Protein AF-A0A846A085-F1 (afdb_monomer)

Solvent-accessible surface area (backbone atoms only — not comparable to full-atom values): 4466 Å² total; per-residue (Å²): 109,70,71,58,54,54,54,56,60,70,68,60,83,69,94,75,64,62,45,78,77,45,79,43,70,63,91,47,96,84,52,85,68,70,44,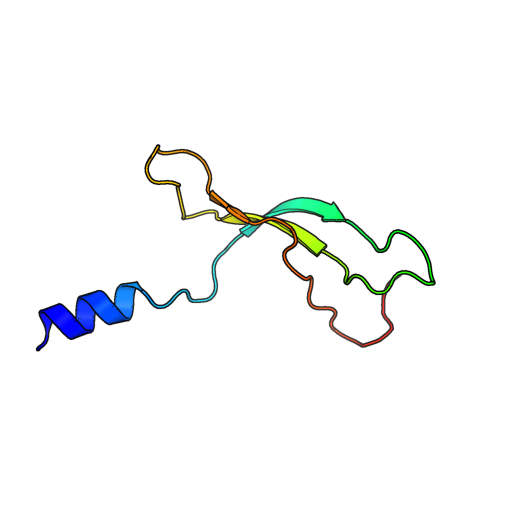23,27,28,32,33,36,73,89,44,58,41,100,86,69,44,81,33,68,47,70,75,41,74,61,87,66,98,48,94,86,77,74,134

Radius of gyration: 16.59 Å; Cα contacts (8 Å, |Δi|>4): 79; chains: 1; bounding box: 40×32×46 Å

Structure (mmCIF, N/CA/C/O backbone):
data_AF-A0A846A085-F1
#
_entry.id   AF-A0A846A085-F1
#
loop_
_atom_site.group_PDB
_atom_site.id
_atom_site.type_symbol
_atom_site.label_atom_id
_atom_site.label_alt_id
_atom_site.label_comp_id
_atom_site.label_asym_id
_atom_site.label_entity_id
_atom_site.label_seq_id
_atom_site.pdbx_PDB_ins_code
_atom_site.Cartn_x
_atom_site.Cartn_y
_atom_site.Cartn_z
_atom_site.occupancy
_atom_site.B_iso_or_equiv
_atom_site.auth_seq_id
_atom_site.auth_comp_id
_atom_site.auth_asym_id
_atom_site.auth_atom_id
_atom_site.pdbx_PDB_model_num
ATOM 1 N N . MET A 1 1 ? -18.787 -6.776 29.061 1.00 79.50 1 MET A N 1
ATOM 2 C CA . MET A 1 1 ? -18.260 -7.638 27.978 1.00 79.50 1 MET A CA 1
ATOM 3 C C . MET A 1 1 ? -18.658 -7.159 26.579 1.00 79.50 1 MET A C 1
ATOM 5 O O . ME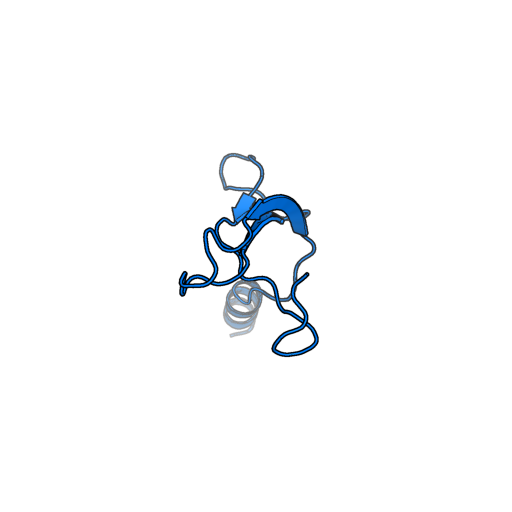T A 1 1 ? -17.760 -6.821 25.824 1.00 79.50 1 MET A O 1
ATOM 9 N N . GLN A 1 2 ? -19.949 -7.028 26.234 1.00 89.44 2 GLN A N 1
ATOM 10 C CA . GLN A 1 2 ? -20.393 -6.657 24.869 1.00 89.44 2 GLN A CA 1
ATOM 11 C C . GLN A 1 2 ? -19.766 -5.361 24.309 1.00 89.44 2 GLN A C 1
ATOM 13 O O . GLN A 1 2 ? -19.294 -5.348 23.177 1.00 89.44 2 GLN A O 1
ATOM 18 N N . LYS A 1 3 ? -19.697 -4.285 25.110 1.00 91.12 3 LYS A N 1
ATOM 19 C CA . LYS A 1 3 ? -19.095 -3.005 24.683 1.00 91.12 3 LYS A CA 1
ATOM 20 C C . LYS A 1 3 ? -17.595 -3.111 24.378 1.00 91.12 3 LYS A C 1
ATOM 22 O O . LYS A 1 3 ? -17.129 -2.493 23.430 1.00 91.12 3 LYS A O 1
ATOM 27 N N . VAL A 1 4 ? -16.863 -3.912 25.154 1.00 90.50 4 VAL A N 1
ATOM 28 C CA . VAL A 1 4 ? -15.423 -4.146 24.949 1.00 90.50 4 VAL A CA 1
ATOM 29 C C . VAL A 1 4 ? -15.210 -4.955 23.672 1.00 90.50 4 VAL A C 1
ATOM 31 O O . VAL A 1 4 ? -14.448 -4.537 22.811 1.00 90.50 4 VAL A O 1
ATOM 34 N N . ALA A 1 5 ? -15.972 -6.037 23.481 1.00 88.69 5 ALA A N 1
ATOM 35 C CA . ALA A 1 5 ? -15.912 -6.839 22.257 1.00 88.69 5 ALA A CA 1
ATOM 36 C C . ALA A 1 5 ? -16.201 -6.004 20.994 1.00 88.69 5 ALA A C 1
ATOM 38 O O . ALA A 1 5 ? -15.506 -6.133 19.990 1.00 88.69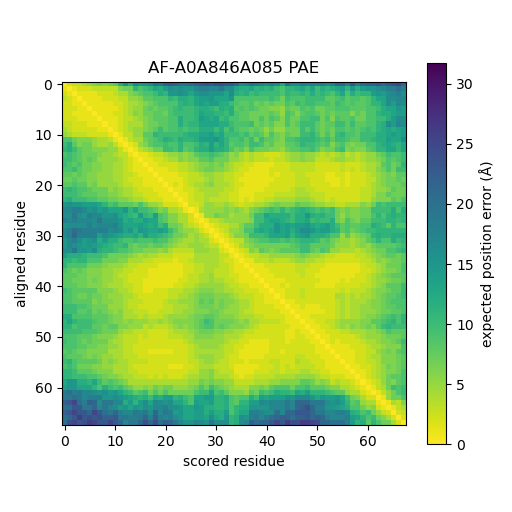 5 ALA A O 1
ATOM 39 N N . GLN A 1 6 ? -17.178 -5.094 21.054 1.00 88.00 6 GLN A N 1
ATOM 40 C CA . GLN A 1 6 ? -17.495 -4.199 19.939 1.00 88.00 6 GLN A CA 1
ATOM 41 C C . GLN A 1 6 ? -16.376 -3.185 19.650 1.00 88.00 6 GLN A C 1
ATOM 43 O O . GLN A 1 6 ? -16.135 -2.856 18.489 1.00 88.00 6 GLN A O 1
ATOM 48 N N . GLN A 1 7 ? -15.695 -2.679 20.681 1.00 87.50 7 GLN A N 1
ATOM 49 C CA . GLN A 1 7 ? -14.549 -1.785 20.505 1.00 87.50 7 GLN A CA 1
ATO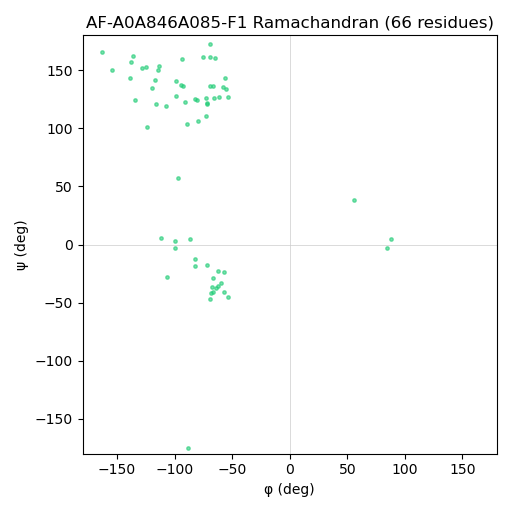M 50 C C . GLN A 1 7 ? -13.349 -2.514 19.899 1.00 87.50 7 GLN A C 1
ATOM 52 O O . GLN A 1 7 ? -12.731 -1.974 18.986 1.00 87.50 7 GLN A O 1
ATOM 57 N N . GLU A 1 8 ? -13.054 -3.737 20.340 1.00 86.81 8 GLU A N 1
ATOM 58 C CA . GLU A 1 8 ? -11.963 -4.535 19.770 1.00 86.81 8 GLU A CA 1
ATOM 59 C C . GLU A 1 8 ? -12.243 -4.935 18.316 1.00 86.81 8 GLU A C 1
ATOM 61 O O . GLU A 1 8 ? -11.372 -4.790 17.462 1.00 86.81 8 GLU A O 1
ATOM 66 N N . ALA A 1 9 ? -13.481 -5.322 17.986 1.00 84.50 9 ALA A N 1
ATOM 67 C CA . ALA A 1 9 ? -13.866 -5.638 16.609 1.00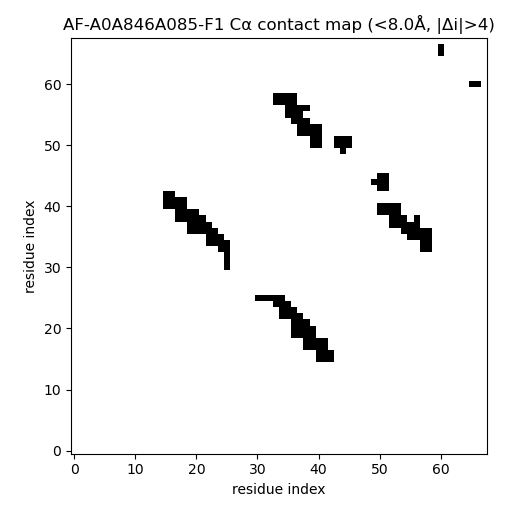 84.50 9 ALA A CA 1
ATOM 68 C C . ALA A 1 9 ? -13.668 -4.453 15.642 1.00 84.50 9 ALA A C 1
ATOM 70 O O . ALA A 1 9 ? -13.308 -4.652 14.487 1.00 84.50 9 ALA A O 1
ATOM 71 N N . ARG A 1 10 ? -13.842 -3.208 16.111 1.00 81.69 10 ARG A N 1
ATOM 72 C CA . ARG A 1 10 ? -13.604 -1.995 15.303 1.00 81.69 10 ARG A CA 1
ATOM 73 C C . ARG A 1 10 ? -12.124 -1.712 15.031 1.00 81.69 10 ARG A C 1
ATOM 75 O O . ARG A 1 10 ? -11.830 -0.927 14.134 1.00 81.69 10 ARG A O 1
ATOM 82 N N . LYS A 1 11 ? -11.203 -2.305 15.797 1.00 81.62 11 LYS A N 1
ATOM 83 C CA . LYS A 1 11 ? -9.754 -2.165 15.578 1.00 81.62 11 LYS A CA 1
ATOM 84 C C . LYS A 1 11 ? -9.230 -3.115 14.502 1.00 81.62 11 LYS A C 1
ATOM 86 O O . LYS A 1 11 ? -8.093 -2.955 14.067 1.00 81.62 11 LYS A O 1
ATOM 91 N N . VAL A 1 12 ? -10.030 -4.094 14.077 1.00 80.94 12 VAL A N 1
ATOM 92 C CA . VAL A 1 12 ? -9.654 -5.006 12.998 1.00 80.94 12 VAL A CA 1
ATOM 93 C C . VAL A 1 12 ? -9.713 -4.242 11.679 1.00 80.94 12 VAL A C 1
ATOM 95 O O . VAL A 1 12 ? -10.782 -3.871 11.200 1.00 80.94 12 VAL A O 1
ATOM 98 N N . TYR A 1 13 ? -8.545 -3.993 11.094 1.00 76.75 13 TYR A N 1
ATOM 99 C CA . TYR A 1 13 ? -8.438 -3.453 9.745 1.00 76.75 13 TYR A CA 1
ATOM 100 C C . TYR A 1 13 ? -8.634 -4.600 8.756 1.00 76.75 13 TYR A C 1
ATOM 102 O O . TYR A 1 13 ? -7.774 -5.468 8.618 1.00 76.75 13 TYR A O 1
ATOM 110 N N . THR A 1 14 ? -9.798 -4.632 8.115 1.00 82.94 14 THR A N 1
ATOM 111 C CA . THR A 1 14 ? -10.112 -5.600 7.061 1.00 82.94 14 THR A CA 1
ATOM 112 C C . THR A 1 14 ? -9.674 -5.070 5.697 1.00 82.94 14 THR A C 1
ATOM 114 O O . THR A 1 14 ? -9.078 -3.999 5.585 1.00 82.94 14 THR A O 1
ATOM 117 N N . THR A 1 15 ? -9.994 -5.812 4.638 1.00 88.75 15 THR A N 1
ATOM 118 C CA . THR A 1 15 ? -9.834 -5.344 3.261 1.00 88.75 15 THR A CA 1
ATOM 119 C C . THR A 1 15 ? -10.568 -4.021 3.054 1.00 88.75 15 THR A C 1
ATOM 121 O O . THR A 1 15 ? -11.729 -3.878 3.441 1.00 88.75 15 THR A O 1
ATOM 124 N N . GLU A 1 16 ? -9.892 -3.066 2.422 1.00 88.62 16 GLU A N 1
ATOM 125 C CA . GLU A 1 16 ? -10.411 -1.728 2.159 1.00 88.62 16 GLU A CA 1
ATOM 126 C C . GLU A 1 16 ? -10.259 -1.382 0.673 1.00 88.62 16 GLU A C 1
ATOM 128 O O . GLU A 1 16 ? -9.340 -1.849 -0.001 1.00 88.62 16 GLU A O 1
ATOM 133 N N . LEU A 1 17 ? -11.150 -0.529 0.162 1.00 93.38 17 LEU A N 1
ATOM 134 C CA . LEU A 1 17 ? -11.014 0.032 -1.176 1.00 93.38 17 LEU A CA 1
ATOM 135 C C . LEU A 1 17 ? -10.030 1.200 -1.159 1.00 93.38 17 LEU A C 1
ATOM 137 O O . LEU A 1 17 ? -10.213 2.188 -0.442 1.00 93.38 17 LEU A O 1
ATOM 141 N N . GLY A 1 18 ? -9.016 1.085 -2.004 1.00 93.75 18 GLY A N 1
ATOM 142 C CA . GLY A 1 18 ? -7.996 2.095 -2.209 1.00 93.75 18 GLY A CA 1
ATOM 143 C C . GLY A 1 18 ? -8.041 2.690 -3.612 1.00 93.75 18 GLY A C 1
ATOM 144 O O . GLY A 1 18 ? -8.420 2.019 -4.569 1.00 93.75 18 GLY A O 1
ATOM 145 N N . ILE A 1 19 ? -7.637 3.950 -3.734 1.00 96.50 19 ILE A N 1
ATOM 146 C CA . ILE A 1 19 ? -7.360 4.616 -5.007 1.00 96.50 19 ILE A CA 1
ATOM 147 C C . ILE A 1 19 ? -5.845 4.757 -5.110 1.00 96.50 19 ILE A C 1
ATOM 149 O O . ILE A 1 19 ? -5.234 5.401 -4.258 1.00 96.50 19 ILE A O 1
ATOM 153 N N . VAL A 1 20 ? -5.245 4.151 -6.133 1.00 96.12 20 VAL A N 1
ATOM 154 C CA . VAL A 1 20 ? -3.804 4.270 -6.388 1.00 96.12 20 VAL A CA 1
ATOM 155 C C . VAL A 1 20 ? -3.482 5.716 -6.761 1.00 96.12 20 VAL A C 1
ATOM 157 O O . VAL A 1 20 ? -4.103 6.276 -7.662 1.00 96.12 20 VAL A O 1
ATOM 160 N N . THR A 1 21 ? -2.530 6.322 -6.056 1.00 97.12 21 THR A N 1
ATOM 161 C CA . THR A 1 21 ? -2.090 7.710 -6.278 1.00 97.12 21 THR A CA 1
ATOM 162 C C . THR A 1 21 ? -0.725 7.787 -6.954 1.00 97.12 21 THR A C 1
ATOM 164 O O . THR A 1 21 ? -0.463 8.741 -7.681 1.00 97.12 21 THR A O 1
ATOM 167 N N . ALA A 1 22 ? 0.130 6.781 -6.758 1.00 95.50 22 ALA A N 1
ATOM 168 C CA . ALA A 1 22 ? 1.421 6.654 -7.427 1.00 95.50 22 ALA A CA 1
ATOM 169 C C . ALA A 1 22 ? 1.851 5.184 -7.503 1.00 95.50 22 ALA A C 1
ATOM 171 O O . ALA A 1 22 ? 1.525 4.400 -6.610 1.00 95.50 22 ALA A O 1
ATOM 172 N N . VAL A 1 23 ? 2.608 4.822 -8.539 1.00 91.62 23 VAL A N 1
ATOM 173 C CA . VAL A 1 23 ? 3.187 3.484 -8.733 1.00 91.62 23 VAL A CA 1
ATOM 174 C C . VAL A 1 23 ? 4.703 3.617 -8.786 1.00 91.62 23 VAL A C 1
ATOM 176 O O . VAL A 1 23 ? 5.221 4.499 -9.467 1.00 91.62 23 VAL A O 1
ATOM 179 N N . PHE A 1 24 ? 5.400 2.740 -8.072 1.00 88.56 24 PHE A N 1
ATOM 180 C CA . PHE A 1 24 ? 6.853 2.698 -7.998 1.00 88.56 24 PHE A CA 1
ATOM 181 C C . PHE A 1 24 ? 7.315 1.293 -8.408 1.00 88.56 24 PHE A C 1
ATOM 183 O O . PHE A 1 24 ? 7.180 0.354 -7.613 1.00 88.56 24 PHE A O 1
ATOM 190 N N . PRO A 1 25 ? 7.793 1.120 -9.652 1.00 83.50 25 PRO A N 1
ATOM 191 C CA . PRO A 1 25 ? 8.415 -0.129 -10.073 1.00 83.50 25 PRO A CA 1
ATOM 192 C C . PRO A 1 25 ? 9.768 -0.323 -9.372 1.00 83.50 25 PRO A C 1
ATOM 194 O O . PRO A 1 25 ? 10.258 0.595 -8.707 1.00 83.50 25 PRO A O 1
ATOM 197 N N . HIS A 1 26 ? 10.389 -1.493 -9.549 1.00 79.00 26 HIS A N 1
ATOM 198 C CA . HIS A 1 26 ? 11.794 -1.658 -9.172 1.00 79.00 26 HIS A CA 1
ATOM 199 C C . HIS A 1 26 ? 12.653 -0.623 -9.888 1.00 79.00 26 HIS A C 1
ATOM 201 O O . HIS A 1 26 ? 12.417 -0.276 -11.048 1.00 79.00 26 HIS A O 1
ATOM 207 N N . THR A 1 27 ? 13.670 -0.139 -9.187 1.00 79.69 27 THR A N 1
ATOM 208 C CA . THR A 1 27 ? 14.560 0.891 -9.727 1.00 79.69 27 THR A CA 1
ATOM 209 C C . THR A 1 27 ? 15.653 0.312 -10.626 1.00 79.69 27 THR A C 1
ATOM 211 O O . THR A 1 27 ? 16.234 1.040 -11.429 1.00 79.69 27 THR A O 1
ATOM 214 N N . SER A 1 28 ? 15.926 -0.993 -10.520 1.00 79.94 28 SER A N 1
ATOM 215 C CA . SER A 1 28 ? 16.867 -1.736 -11.365 1.00 79.94 28 SER A CA 1
ATOM 216 C C . SER A 1 28 ? 16.633 -3.249 -11.261 1.00 79.94 28 SER A C 1
ATOM 218 O O . SER A 1 28 ? 15.979 -3.707 -10.329 1.00 79.94 28 SER A O 1
ATOM 220 N N . GLU A 1 29 ? 17.198 -4.039 -12.179 1.00 74.75 29 GLU A N 1
ATOM 221 C CA . GLU A 1 29 ? 17.090 -5.514 -12.169 1.00 74.75 29 GLU A CA 1
ATOM 222 C C . GLU A 1 29 ? 17.717 -6.178 -10.930 1.00 74.75 29 GLU A C 1
ATOM 224 O O . GLU A 1 29 ? 17.363 -7.299 -10.575 1.00 74.75 29 GLU A O 1
ATOM 229 N N . SER A 1 30 ? 18.661 -5.500 -10.271 1.00 78.88 30 SER A N 1
ATOM 230 C CA . SER A 1 30 ? 19.343 -5.979 -9.063 1.00 78.88 30 SER A CA 1
ATOM 231 C C . SER A 1 30 ? 18.783 -5.379 -7.769 1.00 78.88 30 SER A C 1
ATOM 233 O O . SER A 1 30 ? 19.296 -5.668 -6.683 1.00 78.88 30 SER A O 1
ATOM 235 N N . ASP A 1 31 ? 17.734 -4.560 -7.877 1.00 77.44 31 ASP A N 1
ATOM 236 C CA . ASP A 1 31 ? 17.004 -4.018 -6.739 1.00 77.44 31 ASP A CA 1
ATOM 237 C C . ASP A 1 31 ? 16.229 -5.136 -6.024 1.00 77.44 31 ASP A C 1
ATOM 239 O O . ASP A 1 31 ? 15.611 -5.998 -6.648 1.00 77.44 31 ASP A O 1
ATOM 243 N N . LYS A 1 32 ? 16.290 -5.129 -4.692 1.00 76.75 32 LYS A N 1
ATOM 244 C CA . LYS A 1 32 ? 15.626 -6.113 -3.825 1.00 76.75 32 LYS A CA 1
ATOM 245 C C . LYS A 1 32 ? 14.318 -5.596 -3.232 1.00 76.75 32 LYS A C 1
ATOM 247 O O . LYS A 1 32 ? 13.662 -6.342 -2.502 1.00 76.75 32 LYS A O 1
ATOM 252 N N . ASP A 1 33 ? 13.960 -4.341 -3.488 1.00 79.19 33 ASP A N 1
ATOM 253 C CA . ASP A 1 33 ? 12.661 -3.795 -3.101 1.00 79.19 33 ASP A CA 1
ATOM 254 C C . ASP A 1 33 ? 11.541 -4.514 -3.853 1.00 79.19 33 ASP A C 1
ATOM 256 O O . ASP A 1 33 ? 11.812 -5.134 -4.862 1.00 79.19 33 ASP A O 1
ATOM 260 N N . ASN A 1 34 ? 10.291 -4.471 -3.388 1.00 76.31 34 ASN A N 1
ATOM 261 C CA . ASN A 1 34 ? 9.141 -5.000 -4.138 1.00 76.31 34 ASN A CA 1
ATOM 262 C C . ASN A 1 34 ? 8.477 -3.888 -4.966 1.00 76.31 34 ASN A C 1
ATOM 264 O O . ASN A 1 34 ? 8.558 -2.714 -4.596 1.00 76.31 34 ASN A O 1
ATOM 268 N N . TYR A 1 35 ? 7.705 -4.254 -5.999 1.00 84.31 35 TYR A N 1
ATOM 269 C CA . TYR A 1 35 ? 6.741 -3.324 -6.603 1.00 84.31 35 TYR A CA 1
ATOM 270 C C . TYR A 1 35 ? 5.826 -2.759 -5.522 1.00 84.31 35 TYR A C 1
ATOM 272 O O . TYR A 1 35 ? 5.193 -3.499 -4.760 1.00 84.31 35 TYR A O 1
ATOM 280 N N . GLN A 1 36 ? 5.738 -1.436 -5.476 1.00 90.88 36 GLN A N 1
ATOM 281 C CA . GLN A 1 36 ? 4.979 -0.750 -4.447 1.00 90.88 36 GLN A CA 1
ATOM 282 C C . GLN A 1 36 ? 4.180 0.409 -5.027 1.00 90.88 36 GLN A C 1
ATOM 284 O O . GLN A 1 36 ? 4.502 0.969 -6.074 1.00 90.88 36 GLN A O 1
ATOM 289 N N . CYS A 1 37 ? 3.121 0.796 -4.333 1.00 93.69 37 CYS A N 1
ATOM 290 C CA . CYS A 1 37 ? 2.308 1.941 -4.700 1.00 93.69 37 CYS A CA 1
ATOM 291 C C . CYS A 1 37 ? 1.966 2.801 -3.482 1.00 93.69 37 CYS A C 1
ATOM 293 O O . CYS A 1 37 ? 2.090 2.386 -2.325 1.00 93.69 37 CYS A O 1
ATOM 295 N N . SER A 1 38 ? 1.554 4.032 -3.757 1.00 96.81 38 SER A N 1
ATOM 296 C CA . SER A 1 38 ? 0.817 4.842 -2.794 1.00 96.81 38 SER A CA 1
ATOM 297 C C . SER A 1 38 ? -0.672 4.668 -3.052 1.00 96.81 38 SER A C 1
ATOM 299 O O . SER A 1 38 ? -1.117 4.637 -4.203 1.00 96.81 38 SER A O 1
ATOM 301 N N . VAL A 1 39 ? -1.442 4.531 -1.976 1.00 96.75 39 VAL A N 1
ATOM 302 C CA . VAL A 1 39 ? -2.879 4.279 -2.037 1.00 96.75 39 VAL A CA 1
ATOM 303 C C . VAL A 1 39 ? -3.596 5.185 -1.055 1.00 96.75 39 VAL A C 1
ATOM 305 O O . VAL A 1 39 ? -3.355 5.140 0.151 1.00 96.75 39 VAL A O 1
ATOM 308 N N . LYS A 1 40 ? -4.549 5.960 -1.562 1.00 96.94 40 LYS A N 1
ATOM 309 C CA . LYS A 1 40 ? -5.523 6.662 -0.737 1.00 96.94 40 LYS A CA 1
ATOM 310 C C . LYS A 1 40 ? -6.663 5.724 -0.356 1.00 96.94 40 LYS A C 1
ATOM 312 O O . LYS A 1 40 ? -7.334 5.188 -1.236 1.00 96.94 40 LYS A O 1
ATOM 317 N N . LEU A 1 41 ? -6.945 5.585 0.936 1.00 94.69 41 LEU A N 1
ATOM 318 C CA . LEU A 1 41 ? -8.102 4.826 1.408 1.00 94.69 41 LEU A CA 1
ATOM 319 C C . LEU A 1 41 ? -9.393 5.598 1.117 1.00 94.69 41 LEU A C 1
ATOM 321 O O . LEU A 1 41 ? -9.574 6.721 1.584 1.00 94.69 41 LEU A O 1
ATOM 325 N N . LYS A 1 42 ? -10.311 4.992 0.358 1.00 92.62 42 LYS A N 1
ATOM 326 C CA . LYS A 1 42 ? -11.532 5.666 -0.113 1.00 92.62 42 LYS A CA 1
ATOM 327 C C . LYS A 1 42 ? -12.444 6.105 1.036 1.00 92.62 42 LYS A C 1
ATOM 329 O O . LYS A 1 42 ? -13.064 7.161 0.955 1.00 92.62 42 LYS A O 1
ATOM 334 N N . ASN A 1 43 ? -12.505 5.299 2.094 1.00 90.75 43 ASN A N 1
ATOM 335 C CA . ASN A 1 43 ? -13.458 5.468 3.191 1.00 90.75 43 ASN A CA 1
ATOM 336 C C . ASN A 1 43 ? -12.792 5.873 4.513 1.00 90.75 43 ASN A C 1
ATOM 338 O O . ASN A 1 43 ? -13.476 5.949 5.534 1.00 90.75 43 ASN A O 1
ATOM 342 N N . LYS A 1 44 ? -11.477 6.144 4.516 1.00 89.19 44 LYS A N 1
ATOM 343 C CA . LYS A 1 44 ? -10.760 6.572 5.723 1.00 89.19 44 LYS A CA 1
ATOM 344 C C . LYS A 1 44 ? -10.191 7.969 5.573 1.00 89.19 44 LYS A C 1
ATOM 346 O O . LYS A 1 44 ? -9.666 8.359 4.532 1.00 89.19 44 LYS A O 1
ATOM 351 N N . LYS A 1 45 ? -10.275 8.699 6.677 1.00 92.00 45 LYS A N 1
ATOM 352 C CA . LYS A 1 45 ? -9.722 10.034 6.843 1.00 92.00 45 LYS A CA 1
ATOM 353 C C . LYS A 1 45 ? -8.815 10.047 8.059 1.00 92.00 45 LYS A C 1
ATOM 355 O O . LYS A 1 45 ? -8.987 9.256 8.987 1.00 92.00 45 LYS A O 1
ATOM 360 N N . GLN A 1 46 ? -7.846 10.943 8.036 1.00 91.75 46 GLN A N 1
ATOM 361 C CA . GLN A 1 46 ? -7.059 11.281 9.209 1.00 91.75 46 GLN A CA 1
ATOM 362 C C . GLN A 1 46 ? -7.929 12.043 10.227 1.00 91.75 46 GLN A C 1
ATOM 364 O O . GLN A 1 46 ? -8.981 12.575 9.856 1.00 91.75 46 GLN A O 1
ATOM 369 N N . PRO A 1 47 ? -7.519 12.122 11.508 1.00 92.44 47 PRO A N 1
ATOM 370 C CA . PRO A 1 47 ? -8.258 12.869 12.530 1.00 92.44 47 PRO A CA 1
ATOM 371 C C . PRO A 1 47 ? -8.485 14.351 12.192 1.00 92.44 47 PRO A C 1
ATOM 373 O O . PRO A 1 47 ? -9.428 14.952 12.694 1.00 92.44 47 PRO A O 1
ATOM 376 N N . ASP A 1 48 ? -7.648 14.932 11.329 1.00 95.25 48 ASP A N 1
ATOM 377 C CA . ASP A 1 48 ? -7.754 16.311 10.841 1.00 95.25 48 ASP A CA 1
ATOM 378 C C . ASP A 1 48 ? -8.666 16.463 9.602 1.00 95.25 48 ASP A C 1
ATOM 380 O O . ASP A 1 48 ? -8.759 17.545 9.024 1.00 95.25 48 ASP A O 1
ATOM 384 N N . GLY A 1 49 ? -9.332 15.385 9.175 1.00 93.44 49 GLY A N 1
ATOM 385 C CA . GLY A 1 49 ? -10.247 15.364 8.033 1.00 93.44 49 GLY A CA 1
ATOM 386 C C . GLY A 1 49 ? -9.582 15.157 6.669 1.00 93.44 49 GLY A C 1
ATOM 387 O O . GLY A 1 49 ? -10.292 15.042 5.663 1.00 93.44 49 GLY A O 1
ATOM 388 N N . LYS A 1 50 ? -8.247 15.069 6.596 1.00 95.56 50 LYS A N 1
ATOM 389 C CA . LYS A 1 50 ? -7.538 14.826 5.334 1.00 95.56 50 LYS A CA 1
ATOM 390 C C . LYS A 1 50 ? -7.649 13.379 4.874 1.00 95.56 50 LYS A C 1
ATOM 392 O O . LYS A 1 50 ? -7.979 12.468 5.634 1.00 95.56 50 LYS A O 1
ATOM 397 N N . ASP A 1 51 ? -7.376 13.178 3.591 1.00 94.88 51 ASP A N 1
ATOM 398 C CA . ASP A 1 51 ? -7.275 11.852 2.992 1.00 94.88 51 ASP A CA 1
ATOM 399 C C . ASP A 1 51 ? -6.207 11.009 3.700 1.00 94.88 51 ASP A C 1
ATOM 401 O O . ASP A 1 51 ? -5.104 11.481 3.974 1.00 94.88 51 ASP A O 1
ATOM 405 N N . PHE A 1 52 ? -6.533 9.748 3.989 1.00 94.94 52 PHE A N 1
ATOM 406 C CA . PHE A 1 52 ? -5.577 8.815 4.573 1.00 94.94 52 PHE A CA 1
ATOM 407 C C . PHE A 1 52 ? -4.821 8.086 3.455 1.00 94.94 52 PHE A C 1
ATOM 409 O O . PHE A 1 52 ? -5.369 7.189 2.809 1.00 94.94 52 PHE A O 1
ATOM 416 N N . GLU A 1 53 ? -3.571 8.482 3.213 1.00 96.12 53 GLU A N 1
ATOM 417 C CA . GLU A 1 53 ? -2.688 7.845 2.232 1.00 96.12 53 GLU A CA 1
ATOM 418 C C . GLU A 1 53 ? -1.726 6.865 2.910 1.00 96.12 53 GLU A C 1
ATOM 420 O O . GLU A 1 53 ? -1.002 7.210 3.844 1.00 96.12 53 GLU A O 1
ATOM 425 N N . LEU A 1 54 ? -1.702 5.639 2.397 1.00 95.06 54 LEU A N 1
ATOM 426 C CA . LEU A 1 54 ? -0.675 4.651 2.679 1.00 95.06 54 LEU A CA 1
ATOM 427 C C . LEU A 1 54 ? 0.415 4.754 1.614 1.00 95.06 54 LEU A C 1
ATOM 429 O O . LEU A 1 54 ? 0.119 4.845 0.423 1.00 95.06 54 LEU A O 1
ATOM 433 N N . ARG A 1 55 ? 1.677 4.708 2.039 1.00 94.50 55 ARG A N 1
ATOM 434 C CA . ARG A 1 55 ? 2.849 4.734 1.154 1.00 94.50 55 ARG A CA 1
ATOM 435 C C . ARG A 1 55 ? 3.580 3.404 1.220 1.00 94.50 55 ARG A C 1
ATOM 437 O O . ARG A 1 55 ? 3.531 2.743 2.254 1.00 94.50 55 ARG A O 1
ATOM 444 N N . LYS A 1 56 ? 4.296 3.063 0.143 1.00 91.88 56 LYS A N 1
ATOM 445 C CA . LYS A 1 56 ? 5.057 1.807 0.028 1.00 91.88 56 LYS A CA 1
ATOM 446 C C . LYS A 1 56 ? 4.182 0.562 0.24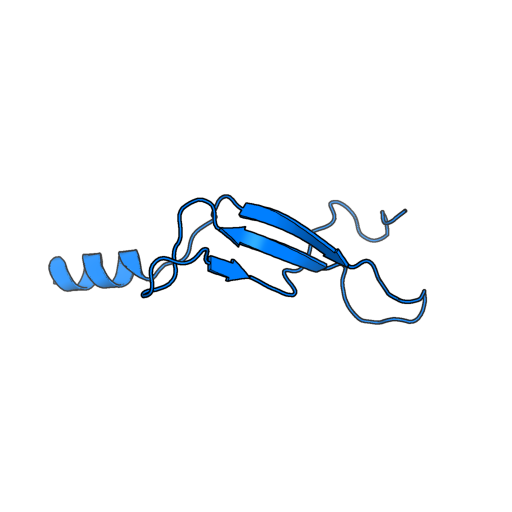6 1.00 91.88 56 LYS A C 1
ATOM 448 O O . LYS A 1 56 ? 4.597 -0.399 0.887 1.00 91.88 56 LYS A O 1
ATOM 453 N N . VAL A 1 57 ? 2.943 0.596 -0.249 1.00 92.75 57 VAL A N 1
ATOM 454 C CA . VAL A 1 57 ? 2.036 -0.554 -0.193 1.00 92.75 57 VAL A CA 1
ATOM 455 C C . VAL A 1 57 ? 2.542 -1.598 -1.188 1.00 92.75 57 VAL A C 1
ATOM 457 O O . VAL A 1 57 ? 2.631 -1.268 -2.371 1.00 92.75 57 VAL A O 1
ATOM 460 N N . PRO A 1 58 ? 2.882 -2.824 -0.756 1.00 90.38 58 PRO A N 1
ATOM 461 C CA . PRO A 1 58 ? 3.357 -3.856 -1.667 1.00 90.38 58 PRO A CA 1
ATOM 462 C C . PRO A 1 58 ? 2.234 -4.284 -2.612 1.00 90.38 58 PRO A C 1
ATOM 464 O O . PRO A 1 58 ? 1.090 -4.484 -2.194 1.00 90.38 58 PRO A O 1
ATOM 467 N N . VAL A 1 59 ? 2.565 -4.438 -3.890 1.00 88.50 59 VAL A N 1
ATOM 468 C CA . VAL A 1 59 ? 1.627 -4.917 -4.906 1.00 88.50 59 VAL A CA 1
ATOM 469 C C . VAL A 1 59 ? 1.737 -6.434 -4.999 1.00 88.50 59 VAL A C 1
ATOM 471 O O . VAL A 1 59 ? 2.810 -6.972 -5.262 1.00 88.50 59 VAL A O 1
ATOM 474 N N . ALA A 1 60 ? 0.622 -7.135 -4.794 1.00 85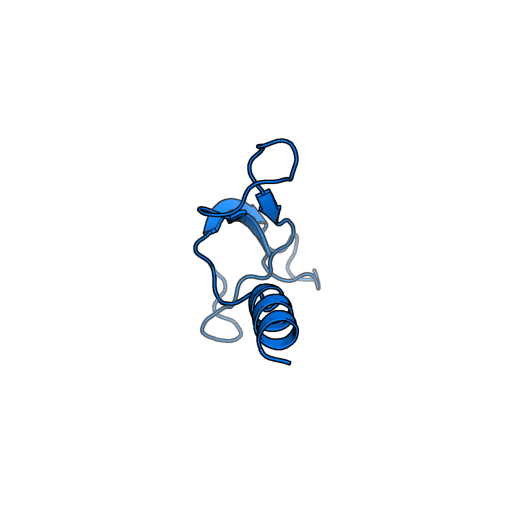.19 60 ALA A N 1
ATOM 475 C CA . ALA A 1 60 ? 0.562 -8.572 -5.032 1.00 85.19 60 ALA A CA 1
ATOM 476 C C . ALA A 1 60 ? 0.560 -8.849 -6.542 1.00 85.19 60 ALA A C 1
ATOM 478 O O . ALA A 1 60 ? -0.284 -8.326 -7.271 1.00 85.19 60 ALA A O 1
ATOM 479 N N . THR A 1 61 ? 1.482 -9.689 -7.004 1.00 75.56 61 THR A N 1
ATOM 480 C CA . THR A 1 61 ? 1.518 -10.181 -8.383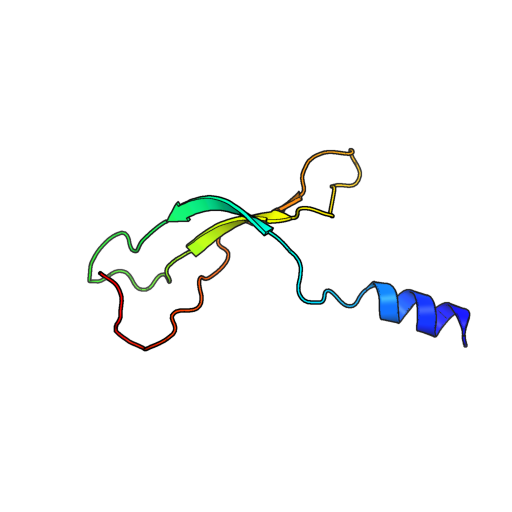 1.00 75.56 61 THR A CA 1
ATOM 481 C C . THR A 1 61 ? 0.882 -11.576 -8.451 1.00 75.56 61 THR A C 1
ATOM 483 O O . THR A 1 61 ? 1.061 -12.378 -7.533 1.00 75.56 61 THR A O 1
ATOM 486 N N . PRO A 1 62 ? 0.109 -11.897 -9.506 1.00 73.88 62 PRO A N 1
ATOM 487 C CA . PRO A 1 62 ? -0.592 -13.181 -9.607 1.00 73.88 62 PRO A CA 1
ATOM 488 C C . PRO A 1 62 ? 0.362 -14.375 -9.756 1.00 73.88 62 PRO A C 1
ATOM 490 O O . PRO A 1 62 ? 0.041 -15.480 -9.320 1.00 73.88 62 PRO A O 1
ATOM 493 N N . HIS A 1 63 ? 1.541 -14.155 -10.345 1.00 70.94 63 HIS A N 1
ATOM 494 C CA . HIS A 1 63 ? 2.573 -15.168 -10.539 1.00 70.94 63 HIS A CA 1
ATOM 495 C C . HIS A 1 63 ? 3.957 -14.577 -10.254 1.00 70.94 63 HIS A C 1
ATOM 497 O O . HIS A 1 63 ? 4.236 -13.426 -10.602 1.00 70.94 63 HIS A O 1
ATOM 503 N N . LEU A 1 64 ? 4.840 -15.382 -9.656 1.00 65.44 64 LEU A N 1
ATOM 504 C CA . LEU A 1 64 ? 6.258 -15.045 -9.541 1.00 65.44 64 LEU A CA 1
ATOM 505 C C . LEU A 1 64 ? 6.851 -14.910 -10.954 1.00 65.44 64 LEU A C 1
ATOM 507 O O . LEU A 1 64 ? 6.700 -15.818 -11.768 1.00 65.44 64 LEU A O 1
ATOM 511 N N . GLY A 1 65 ? 7.505 -13.781 -11.242 1.00 62.75 65 GLY A N 1
ATOM 512 C CA . GLY A 1 65 ? 8.158 -13.522 -12.533 1.00 62.75 65 GLY A CA 1
ATOM 513 C C . GLY A 1 65 ? 7.284 -12.886 -13.622 1.00 62.75 65 GLY A C 1
ATOM 514 O O . GLY A 1 65 ? 7.766 -12.716 -14.734 1.00 62.75 65 GLY A O 1
ATOM 515 N N . LEU A 1 66 ? 6.031 -12.509 -13.333 1.00 65.44 66 LEU A N 1
ATOM 516 C CA . LEU A 1 66 ? 5.138 -11.845 -14.297 1.00 65.44 66 LEU A CA 1
ATOM 517 C C . LEU A 1 66 ? 5.144 -10.321 -14.113 1.00 65.44 66 LEU A C 1
ATOM 519 O O . LEU A 1 66 ? 4.121 -9.704 -13.819 1.00 65.44 66 LEU A O 1
ATOM 523 N N . VAL A 1 67 ? 6.330 -9.731 -14.211 1.00 59.66 67 VAL A N 1
ATOM 524 C CA . VAL A 1 6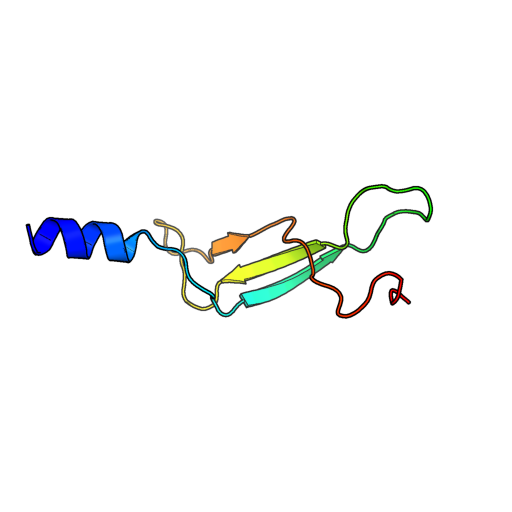7 ? 6.525 -8.280 -14.214 1.00 59.66 67 VAL A CA 1
ATOM 525 C C . VAL A 1 67 ? 7.109 -7.911 -15.578 1.00 59.66 67 VAL A C 1
ATOM 527 O O . VAL A 1 67 ? 8.107 -8.497 -15.989 1.00 59.66 67 VAL A O 1
ATOM 530 N N . ASN A 1 68 ? 6.405 -7.043 -16.311 1.00 54.91 68 ASN A N 1
ATOM 531 C CA . ASN A 1 68 ? 6.802 -6.565 -17.642 1.00 54.91 68 ASN A CA 1
ATOM 532 C C . ASN A 1 68 ? 7.741 -5.366 -17.540 1.00 54.91 68 ASN A C 1
ATOM 534 O O . ASN A 1 68 ? 7.519 -4.535 -16.625 1.00 54.91 68 ASN A O 1
#

Sequence (68 aa):
MQKVAQQEARKVYTTELGIVTAVFPHTSESDKDNYQCSVKLKNKKQPDGKDFELRKVPVATPHLGLVN

Foldseek 3Di:
DVVVVVVVVVPDDDDFDWDWPAWDPAPDPPGPQATFTKTFGPPDADPVRHTDIDGRHHDDDPDPPPDD

Nearest PDB structures (foldseek):
  1ewi-assembly1_A  TM=4.271E-01  e=3.050E+00  Homo sapiens
  3j70-assembly1_D  TM=4.785E-01  e=9.488E+00  Human immunodeficiency virus 1
  4adn-assembly1_A  TM=2.381E-01  e=6.923E+00  Staphylococcus aureus

pLDDT: mean 85.96, std 9.75, range [54.91, 97.12]

Mean predicted aligned error: 6.94 Å

Secondary structure (DSSP, 8-state):
-HHHHHHHHTT------EEEEEEE--SSTT--SPPEEEEEEEEEE-TTS-EEEEEEEEPPPSSTT---